Protein AF-A0A2M9P2W0-F1 (afdb_monomer_lite)

Sequence (102 aa):
SDERILGAAGRLAKAKLVTPVLIGDIELISDKARELKIALDAVEIYDPKNYIMMDEMVEAFVKVRAGKATVEQAREMLMDENYFGTMLVHMKLAHGMVSGAA

pLDDT: mean 94.81, std 5.56, range [51.25, 98.25]

Foldseek 3Di:
DDPVVLQVQLVCQVVVVDAAEAEADPVVSVVVCVVVVRDCVRHHYYYLVPHPCLQVLLVVVCVVCVNVADSVRSSVQCNDRVSVQVSCCVVVVDVDDDDDDD

Structure (mmCIF, N/CA/C/O backbone):
data_AF-A0A2M9P2W0-F1
#
_entry.id   AF-A0A2M9P2W0-F1
#
loop_
_atom_site.group_PDB
_atom_site.id
_atom_site.type_symbol
_atom_site.label_atom_id
_atom_site.label_alt_id
_atom_site.label_comp_id
_atom_site.label_asym_id
_atom_site.label_entity_id
_atom_site.label_seq_id
_atom_site.pdbx_PDB_ins_code
_atom_site.Cartn_x
_atom_site.Cartn_y
_atom_site.Cartn_z
_atom_site.occupancy
_atom_site.B_iso_or_equiv
_atom_site.auth_seq_id
_atom_site.auth_comp_id
_atom_site.auth_asym_id
_atom_site.auth_atom_id
_atom_site.pdbx_PDB_model_num
ATOM 1 N N . SER A 1 1 ? 9.586 0.490 -0.386 1.00 73.81 1 SER A N 1
ATOM 2 C CA . SER A 1 1 ? 10.687 0.932 -1.281 1.00 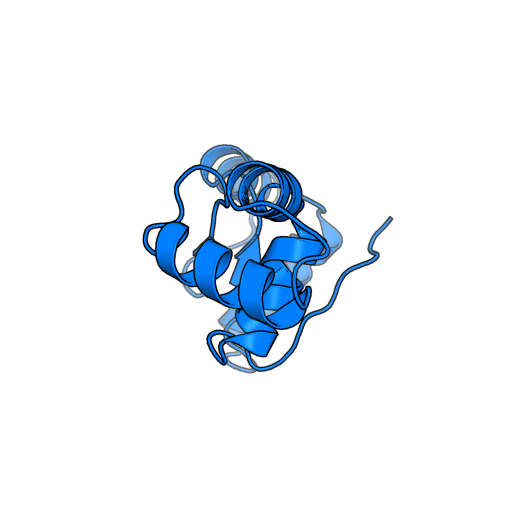73.81 1 SER A CA 1
ATOM 3 C C . SER A 1 1 ? 11.816 -0.097 -1.441 1.00 73.81 1 SER A C 1
ATOM 5 O O . SER A 1 1 ? 12.871 0.239 -1.971 1.00 73.81 1 SER A O 1
ATOM 7 N N . ASP A 1 2 ? 11.613 -1.357 -1.042 1.00 91.50 2 ASP A N 1
ATOM 8 C CA . ASP A 1 2 ? 12.630 -2.406 -1.159 1.00 91.50 2 ASP A CA 1
ATOM 9 C C . ASP A 1 2 ? 12.985 -2.732 -2.622 1.00 91.50 2 ASP A C 1
ATOM 11 O O . ASP A 1 2 ? 12.104 -2.981 -3.447 1.00 91.50 2 ASP A O 1
ATOM 15 N N . GLU A 1 3 ? 14.278 -2.772 -2.943 1.00 93.25 3 GLU A N 1
ATOM 16 C CA . GLU A 1 3 ? 14.767 -2.939 -4.319 1.00 93.25 3 GLU A CA 1
ATOM 17 C C . GLU A 1 3 ? 14.389 -4.298 -4.926 1.00 93.25 3 GLU A C 1
ATOM 19 O O . GLU A 1 3 ? 14.101 -4.398 -6.124 1.00 93.25 3 GLU A O 1
ATOM 24 N N . ARG A 1 4 ? 14.340 -5.355 -4.103 1.00 94.56 4 ARG A N 1
ATOM 25 C CA . ARG A 1 4 ? 13.969 -6.707 -4.548 1.00 94.56 4 ARG A CA 1
ATOM 26 C C . ARG A 1 4 ? 12.492 -6.741 -4.914 1.00 94.56 4 ARG A C 1
ATOM 28 O O . ARG A 1 4 ? 12.141 -7.324 -5.942 1.00 94.56 4 ARG A O 1
ATOM 35 N N . ILE A 1 5 ? 11.651 -6.084 -4.111 1.00 95.69 5 ILE A N 1
ATOM 36 C CA . ILE A 1 5 ? 10.212 -5.955 -4.367 1.00 95.69 5 ILE A CA 1
ATOM 37 C C . ILE A 1 5 ? 9.961 -5.133 -5.630 1.00 95.69 5 ILE A C 1
ATOM 39 O O . ILE A 1 5 ? 9.243 -5.603 -6.512 1.00 95.69 5 ILE A O 1
ATOM 43 N N . LEU A 1 6 ? 10.600 -3.968 -5.774 1.00 95.81 6 LEU A N 1
ATOM 44 C CA . LEU A 1 6 ? 10.469 -3.135 -6.975 1.00 95.81 6 LEU A CA 1
ATOM 45 C C . LEU A 1 6 ? 10.879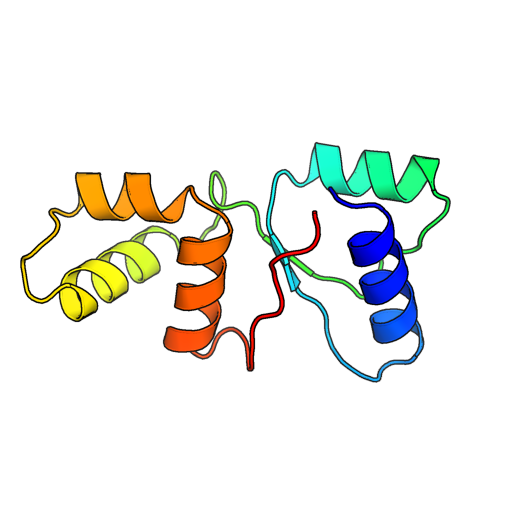 -3.905 -8.235 1.00 95.81 6 LEU A C 1
ATOM 47 O O . LEU A 1 6 ? 10.146 -3.929 -9.226 1.00 95.81 6 LEU A O 1
ATOM 51 N N . GLY A 1 7 ? 12.020 -4.599 -8.187 1.00 95.31 7 GLY A N 1
ATOM 52 C CA . GLY A 1 7 ? 12.509 -5.378 -9.320 1.00 95.31 7 GLY A CA 1
ATOM 53 C C . GLY A 1 7 ? 11.583 -6.540 -9.676 1.00 95.31 7 GLY A C 1
ATOM 54 O O . GLY A 1 7 ? 11.362 -6.814 -10.857 1.00 95.31 7 GLY A O 1
ATOM 55 N N . ALA A 1 8 ? 11.029 -7.228 -8.675 1.00 95.75 8 ALA A N 1
ATOM 56 C CA . ALA A 1 8 ? 10.066 -8.302 -8.893 1.00 95.75 8 ALA A CA 1
ATOM 57 C C . ALA A 1 8 ? 8.756 -7.775 -9.494 1.00 95.75 8 ALA A C 1
ATOM 59 O O . ALA A 1 8 ? 8.318 -8.305 -10.515 1.00 95.75 8 ALA A O 1
ATOM 60 N N . ALA A 1 9 ? 8.180 -6.714 -8.922 1.00 96.44 9 ALA A N 1
ATOM 61 C CA . ALA A 1 9 ? 6.947 -6.099 -9.401 1.00 96.44 9 ALA A CA 1
ATOM 62 C C . ALA A 1 9 ? 7.074 -5.659 -10.866 1.00 96.44 9 ALA A C 1
ATOM 64 O O . ALA A 1 9 ? 6.288 -6.096 -11.706 1.00 96.44 9 ALA A O 1
ATOM 65 N N . GLY A 1 10 ? 8.124 -4.905 -11.210 1.00 95.44 10 GLY A N 1
ATOM 66 C CA . GLY A 1 10 ? 8.348 -4.459 -12.588 1.00 95.44 10 GLY A CA 1
ATOM 67 C C . GLY A 1 10 ? 8.487 -5.619 -13.584 1.00 95.44 10 GLY A C 1
ATOM 68 O O . GLY A 1 10 ? 7.890 -5.595 -14.663 1.00 95.44 10 GLY A O 1
ATOM 69 N N . ARG A 1 11 ? 9.219 -6.688 -13.228 1.00 95.44 11 ARG A N 1
ATOM 70 C CA . ARG A 1 11 ? 9.352 -7.880 -14.091 1.00 95.44 11 ARG A CA 1
ATOM 71 C C . ARG A 1 11 ? 8.027 -8.614 -14.280 1.00 95.44 11 ARG A C 1
ATOM 73 O O . ARG A 1 11 ? 7.706 -8.989 -15.406 1.00 95.44 11 ARG A O 1
ATOM 80 N N . LEU A 1 12 ? 7.280 -8.825 -13.198 1.00 96.19 12 LEU A N 1
ATOM 81 C CA . LEU A 1 12 ? 5.999 -9.531 -13.220 1.00 96.19 12 LEU A CA 1
ATOM 82 C C . LEU A 1 12 ? 4.947 -8.777 -14.042 1.00 96.19 12 LEU A C 1
ATOM 84 O O . LEU A 1 12 ? 4.274 -9.391 -14.872 1.00 96.19 12 LEU A O 1
ATOM 88 N N . ALA A 1 13 ? 4.878 -7.455 -13.868 1.00 96.00 13 ALA A N 1
ATOM 89 C CA . ALA A 1 13 ? 4.005 -6.577 -14.637 1.00 96.00 13 ALA A CA 1
ATOM 90 C C . ALA A 1 13 ? 4.367 -6.586 -16.129 1.00 96.00 13 ALA A C 1
ATOM 92 O O . ALA A 1 13 ? 3.511 -6.811 -16.985 1.00 96.00 13 ALA A O 1
ATOM 93 N N . LYS A 1 14 ? 5.658 -6.434 -16.459 1.00 94.69 14 LYS A N 1
ATOM 94 C CA . LYS A 1 14 ? 6.146 -6.465 -17.848 1.00 94.69 14 LYS A CA 1
ATOM 95 C C . LYS A 1 14 ? 5.854 -7.797 -18.542 1.00 94.69 14 LYS A C 1
ATOM 97 O O . LYS A 1 14 ? 5.521 -7.814 -19.725 1.00 94.69 14 LYS A O 1
ATOM 102 N N . ALA A 1 15 ? 5.972 -8.905 -17.813 1.00 95.38 15 ALA A N 1
ATOM 103 C CA . ALA A 1 15 ? 5.650 -10.239 -18.310 1.00 95.38 15 ALA A CA 1
ATOM 104 C C . ALA A 1 15 ? 4.136 -10.522 -18.366 1.00 95.38 15 ALA A C 1
ATOM 106 O O . ALA A 1 15 ? 3.747 -11.585 -18.845 1.00 95.38 15 ALA A O 1
ATOM 107 N N . LYS A 1 16 ? 3.287 -9.592 -17.897 1.00 95.06 16 LYS A N 1
ATOM 108 C CA . LYS A 1 16 ? 1.823 -9.731 -17.808 1.00 95.06 16 LYS A CA 1
ATOM 109 C C . LYS A 1 16 ? 1.382 -10.983 -17.042 1.00 95.06 16 LYS A C 1
ATOM 111 O O . LYS A 1 16 ? 0.364 -11.586 -17.367 1.00 95.06 16 LYS A O 1
ATOM 116 N N . LEU A 1 17 ? 2.169 -11.390 -16.044 1.00 96.12 17 LEU A N 1
ATOM 117 C CA . LEU A 1 17 ? 1.872 -12.571 -15.226 1.00 96.12 17 LEU A CA 1
ATOM 118 C C . LEU A 1 17 ? 0.895 -12.240 -14.099 1.00 96.12 17 LEU A C 1
ATOM 120 O O . LEU A 1 17 ? 0.027 -13.044 -13.775 1.00 96.12 17 LEU A O 1
ATOM 124 N N . VAL A 1 18 ? 1.042 -11.052 -13.516 1.00 95.69 18 VAL A N 1
ATOM 125 C CA . VAL A 1 18 ? 0.146 -10.474 -12.511 1.00 95.69 18 VAL A CA 1
ATOM 126 C C . VAL A 1 18 ? 0.129 -8.956 -12.684 1.00 95.69 18 VAL A C 1
ATOM 128 O O . VAL A 1 18 ? 1.055 -8.403 -13.278 1.00 95.69 18 VAL A O 1
ATOM 131 N N . THR A 1 19 ? -0.887 -8.296 -12.128 1.00 96.38 19 THR A N 1
ATOM 132 C CA . THR A 1 19 ? -0.915 -6.840 -11.930 1.00 96.38 19 THR A CA 1
ATOM 133 C C . THR A 1 19 ? -0.456 -6.549 -10.501 1.00 96.38 19 THR A C 1
ATOM 135 O O . THR A 1 19 ? -1.220 -6.805 -9.568 1.00 96.38 19 THR A O 1
ATOM 138 N N . PRO A 1 20 ? 0.793 -6.104 -10.277 1.00 97.31 20 PRO A N 1
ATOM 139 C CA . PRO A 1 20 ? 1.267 -5.798 -8.937 1.00 97.31 20 PRO A CA 1
ATOM 140 C C . PRO A 1 20 ? 0.664 -4.483 -8.447 1.00 97.31 20 PRO A C 1
ATOM 142 O O . PRO A 1 20 ? 0.582 -3.516 -9.203 1.00 97.31 20 PRO A O 1
ATOM 145 N N . VAL A 1 21 ? 0.328 -4.451 -7.160 1.00 97.81 21 VAL A N 1
ATOM 146 C CA . VAL A 1 21 ? -0.009 -3.232 -6.424 1.00 97.81 21 VAL A CA 1
ATOM 147 C C . VAL A 1 21 ? 1.094 -3.015 -5.394 1.00 97.81 21 VAL A C 1
ATOM 149 O O . VAL A 1 21 ? 1.295 -3.853 -4.514 1.00 97.81 21 VAL A O 1
ATOM 152 N N . LEU A 1 22 ? 1.846 -1.927 -5.530 1.00 97.31 22 LEU A N 1
ATOM 153 C CA . LEU A 1 22 ? 2.810 -1.480 -4.530 1.00 97.31 22 LEU A CA 1
ATOM 154 C C . LEU A 1 22 ? 2.112 -0.560 -3.530 1.00 97.31 22 LEU A C 1
ATOM 156 O O . LEU A 1 22 ? 1.244 0.224 -3.905 1.00 97.31 22 LEU A O 1
ATOM 160 N N . ILE A 1 23 ? 2.509 -0.649 -2.264 1.00 97.56 23 ILE A N 1
ATOM 161 C CA . ILE A 1 23 ? 1.961 0.177 -1.187 1.00 97.56 23 ILE A CA 1
ATOM 162 C C . ILE A 1 23 ? 3.077 1.078 -0.664 1.00 97.56 23 ILE A C 1
ATOM 164 O O . ILE A 1 23 ? 4.191 0.604 -0.437 1.00 97.56 23 ILE A O 1
ATOM 168 N N . GLY A 1 24 ? 2.783 2.367 -0.510 1.00 96.06 24 GLY A N 1
ATOM 169 C CA . GLY A 1 24 ? 3.693 3.353 0.066 1.00 96.06 24 GLY A CA 1
ATOM 170 C C . GLY A 1 24 ? 3.648 4.698 -0.653 1.00 96.06 24 GLY A C 1
ATOM 171 O O . GLY A 1 24 ? 2.832 4.924 -1.543 1.00 96.06 24 GLY A O 1
ATOM 172 N N . ASP A 1 25 ? 4.552 5.589 -0.256 1.00 95.56 25 ASP A N 1
ATOM 173 C CA . ASP A 1 25 ? 4.668 6.932 -0.823 1.00 95.56 25 ASP A CA 1
ATOM 174 C C . ASP A 1 25 ? 4.990 6.883 -2.330 1.00 95.56 25 ASP A C 1
ATOM 176 O O . ASP A 1 25 ? 5.970 6.257 -2.757 1.00 95.56 25 ASP A O 1
ATOM 180 N N . ILE A 1 26 ? 4.140 7.530 -3.133 1.00 95.06 26 ILE A N 1
ATOM 181 C CA . ILE A 1 26 ? 4.199 7.470 -4.601 1.00 95.06 26 ILE A CA 1
ATOM 182 C C . ILE A 1 26 ? 5.501 8.077 -5.123 1.00 95.06 26 ILE A C 1
ATOM 184 O O . ILE A 1 26 ? 6.112 7.507 -6.033 1.00 95.06 26 ILE A O 1
ATOM 188 N N . GLU A 1 27 ? 5.937 9.206 -4.563 1.00 95.06 27 GLU A N 1
ATOM 189 C CA . GLU A 1 27 ? 7.151 9.897 -5.001 1.00 95.06 27 GLU A CA 1
ATOM 190 C C . GLU A 1 27 ? 8.382 9.057 -4.655 1.00 95.06 27 GLU A C 1
ATOM 192 O O . GLU A 1 27 ? 9.185 8.749 -5.537 1.00 95.06 27 GLU A O 1
ATOM 197 N N . LEU A 1 28 ? 8.466 8.561 -3.415 1.00 95.69 28 LEU A N 1
ATOM 198 C CA . LEU A 1 28 ? 9.574 7.720 -2.952 1.00 95.69 28 LEU A CA 1
ATOM 199 C C . LEU A 1 28 ? 9.726 6.441 -3.793 1.00 95.69 28 LEU A C 1
ATOM 201 O O . LEU A 1 28 ? 10.838 6.059 -4.168 1.00 95.69 28 LEU A O 1
ATOM 205 N N . ILE A 1 29 ? 8.618 5.750 -4.076 1.00 96.31 29 ILE A N 1
ATOM 206 C CA . ILE A 1 29 ? 8.620 4.527 -4.889 1.00 96.31 29 ILE A CA 1
ATOM 207 C C . ILE A 1 29 ? 9.053 4.841 -6.324 1.00 96.31 29 ILE A C 1
ATOM 209 O O . ILE A 1 29 ? 9.887 4.121 -6.882 1.00 96.31 29 ILE A O 1
ATOM 213 N N . SER A 1 30 ? 8.515 5.914 -6.906 1.00 94.88 30 SER A N 1
ATOM 214 C CA . SER A 1 30 ? 8.805 6.317 -8.286 1.00 94.88 30 SER A CA 1
ATOM 215 C C . SER A 1 30 ? 10.265 6.730 -8.466 1.00 94.88 30 SER A C 1
ATOM 217 O O . SER A 1 30 ? 10.913 6.327 -9.436 1.00 94.88 30 SER A O 1
ATOM 219 N N . ASP A 1 31 ? 10.812 7.485 -7.518 1.00 96.12 31 ASP A N 1
ATOM 220 C 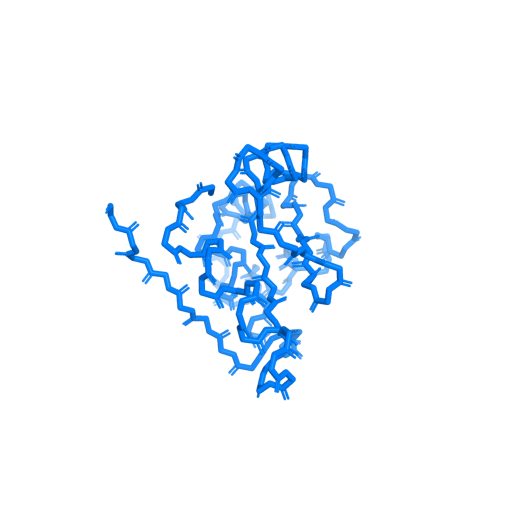CA . ASP A 1 31 ? 12.207 7.916 -7.541 1.00 96.12 31 ASP A CA 1
ATOM 221 C C . ASP A 1 31 ? 13.158 6.739 -7.353 1.00 96.12 31 ASP A C 1
ATOM 223 O O . ASP A 1 31 ? 14.114 6.590 -8.122 1.00 96.12 31 ASP A O 1
ATOM 227 N N . LYS A 1 32 ? 12.852 5.831 -6.418 1.00 96.62 32 LYS A N 1
ATOM 228 C CA . LYS A 1 32 ? 13.664 4.627 -6.219 1.00 96.62 32 LYS A CA 1
ATOM 229 C C . LYS A 1 32 ? 13.639 3.712 -7.443 1.00 96.62 32 LYS A C 1
ATOM 231 O O . LYS A 1 32 ? 14.674 3.183 -7.845 1.00 96.62 32 LYS A O 1
ATOM 236 N N . ALA A 1 33 ? 12.487 3.547 -8.089 1.00 95.88 33 ALA A N 1
ATOM 237 C CA . ALA A 1 33 ? 12.392 2.775 -9.326 1.00 95.88 33 ALA A CA 1
ATOM 238 C C . ALA A 1 33 ? 13.209 3.403 -10.466 1.00 95.88 33 ALA A C 1
ATOM 240 O O . ALA A 1 33 ? 13.881 2.683 -11.211 1.00 95.88 33 ALA A O 1
ATOM 241 N N . ARG A 1 34 ? 13.214 4.739 -10.567 1.00 95.94 34 ARG A N 1
ATOM 242 C CA . ARG A 1 34 ? 14.018 5.487 -11.544 1.00 95.94 34 ARG A CA 1
ATOM 243 C C . ARG A 1 34 ? 15.516 5.300 -11.317 1.00 95.94 34 ARG A C 1
ATOM 245 O O . ARG A 1 34 ? 16.233 5.026 -12.279 1.00 95.94 34 ARG A O 1
ATOM 252 N N . GLU A 1 35 ? 15.974 5.395 -10.068 1.00 96.69 35 GLU A N 1
ATOM 253 C CA . GLU A 1 35 ? 17.365 5.126 -9.668 1.00 96.69 35 GLU A CA 1
ATOM 254 C C . GLU A 1 35 ? 17.809 3.724 -10.120 1.00 96.69 35 GLU A C 1
ATOM 256 O O . GLU A 1 35 ? 18.863 3.556 -10.737 1.00 96.69 35 GLU A O 1
ATOM 261 N N . LEU A 1 36 ? 16.950 2.727 -9.897 1.00 95.38 36 LEU A N 1
ATOM 262 C CA . LEU A 1 36 ? 17.195 1.323 -10.229 1.00 95.38 36 LEU A CA 1
ATOM 263 C C . LEU A 1 36 ? 16.930 0.968 -11.702 1.00 95.38 36 LEU A C 1
ATOM 265 O O . LEU A 1 36 ? 17.139 -0.180 -12.101 1.00 95.38 36 LEU A O 1
ATOM 269 N N . LYS A 1 37 ? 16.471 1.925 -12.522 1.00 95.94 37 LYS A N 1
ATOM 270 C CA . LYS A 1 37 ? 16.070 1.726 -13.929 1.00 95.94 37 LYS A CA 1
ATOM 271 C C . LYS A 1 37 ? 15.000 0.636 -14.101 1.00 95.94 37 LYS A C 1
ATOM 273 O O . LYS A 1 37 ? 15.025 -0.135 -15.064 1.00 95.94 37 LYS A O 1
ATOM 278 N N . ILE A 1 38 ? 14.059 0.572 -13.163 1.00 94.75 38 ILE A N 1
ATOM 279 C CA . ILE A 1 38 ? 12.921 -0.348 -13.182 1.00 94.75 38 ILE A CA 1
ATOM 280 C C . ILE A 1 38 ? 11.709 0.382 -13.766 1.00 94.75 38 ILE A C 1
ATOM 282 O O . ILE A 1 38 ? 11.318 1.441 -13.287 1.00 94.75 38 ILE A O 1
ATOM 286 N N . ALA A 1 39 ? 11.099 -0.211 -14.790 1.00 91.94 39 ALA A N 1
ATOM 287 C CA . ALA A 1 39 ? 9.846 0.270 -15.360 1.00 91.94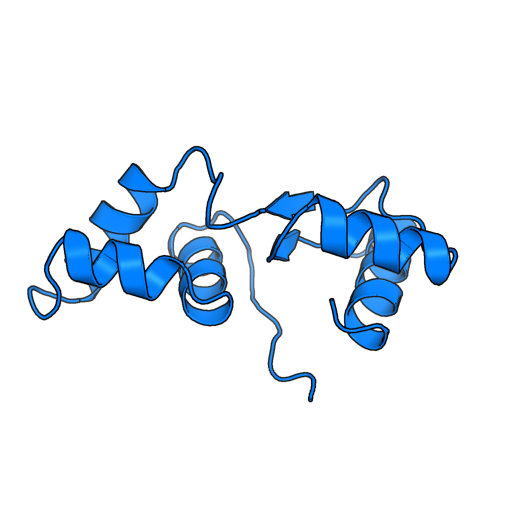 39 ALA A CA 1
ATOM 288 C C . ALA A 1 39 ? 8.658 -0.153 -14.479 1.00 91.94 39 ALA A C 1
ATOM 290 O O . ALA A 1 39 ? 8.508 -1.343 -14.182 1.00 91.94 39 ALA A O 1
ATOM 291 N N . LEU A 1 40 ? 7.821 0.812 -14.090 1.00 93.50 40 LEU A N 1
ATOM 292 C CA . LEU A 1 40 ? 6.601 0.604 -13.300 1.00 93.50 40 LEU A CA 1
ATOM 293 C C . LEU A 1 40 ? 5.320 0.953 -14.080 1.00 93.50 40 LEU A C 1
ATOM 295 O O . LEU A 1 40 ? 4.255 1.028 -13.486 1.00 93.50 40 LEU A O 1
ATOM 299 N N . ASP A 1 41 ? 5.386 1.118 -15.406 1.00 89.12 41 ASP A N 1
ATOM 300 C CA . ASP A 1 41 ? 4.254 1.578 -16.236 1.00 89.12 41 ASP A CA 1
ATOM 301 C C . ASP A 1 41 ? 3.003 0.680 -16.155 1.00 89.12 41 ASP A C 1
ATOM 303 O O . ASP A 1 41 ? 1.895 1.119 -16.446 1.00 89.12 41 ASP A O 1
ATOM 307 N N . ALA A 1 42 ? 3.184 -0.591 -15.786 1.00 91.75 42 ALA A N 1
ATOM 308 C CA . ALA A 1 42 ? 2.120 -1.584 -15.626 1.00 91.75 42 ALA A CA 1
ATOM 309 C C . ALA A 1 42 ? 1.927 -2.023 -14.158 1.00 91.75 42 ALA A C 1
ATOM 311 O O . ALA A 1 42 ? 1.398 -3.104 -13.898 1.00 91.75 42 ALA A O 1
ATOM 312 N N . VAL A 1 43 ? 2.407 -1.218 -13.207 1.00 96.44 43 VAL A N 1
ATOM 313 C CA . VAL A 1 43 ? 2.285 -1.438 -11.763 1.00 96.44 43 VAL A CA 1
ATOM 314 C C . VAL A 1 43 ? 1.394 -0.352 -11.173 1.00 96.44 43 VAL A C 1
ATOM 316 O O . VAL A 1 43 ? 1.560 0.826 -11.476 1.00 96.44 43 VAL A O 1
ATOM 319 N N . GLU A 1 44 ? 0.463 -0.741 -10.309 1.00 96.19 44 GLU A N 1
ATOM 320 C CA . GLU A 1 44 ? -0.331 0.211 -9.533 1.00 96.19 44 GLU A CA 1
ATOM 321 C C . GLU A 1 44 ? 0.410 0.581 -8.245 1.00 96.19 44 GLU A C 1
ATOM 323 O O . GLU A 1 44 ? 1.102 -0.253 -7.657 1.00 96.19 44 GLU A O 1
ATOM 328 N N . ILE A 1 45 ? 0.273 1.827 -7.793 1.00 96.56 45 ILE A N 1
ATOM 329 C CA . ILE A 1 45 ? 0.875 2.304 -6.543 1.00 96.56 45 ILE A CA 1
ATOM 330 C C . ILE A 1 45 ? -0.217 2.963 -5.711 1.00 96.56 45 ILE A C 1
ATOM 332 O O . ILE A 1 45 ? -0.831 3.932 -6.159 1.00 96.56 45 ILE A O 1
ATOM 336 N N . TYR A 1 46 ? -0.449 2.448 -4.506 1.00 97.75 46 TYR A N 1
ATOM 337 C CA . TYR A 1 46 ? -1.384 3.020 -3.543 1.00 97.75 46 TYR A CA 1
ATOM 338 C C . TYR A 1 46 ? -0.631 3.576 -2.339 1.00 97.75 46 TYR A C 1
ATOM 340 O O . TYR A 1 46 ? 0.097 2.860 -1.655 1.00 97.75 46 TYR A O 1
ATOM 348 N N . ASP A 1 47 ? -0.857 4.853 -2.052 1.00 97.31 47 ASP A N 1
ATOM 349 C CA . ASP A 1 47 ? -0.365 5.503 -0.843 1.00 97.31 47 ASP A CA 1
ATOM 350 C C . ASP A 1 47 ? -1.482 5.542 0.204 1.00 97.31 47 ASP A C 1
ATOM 352 O O . ASP A 1 47 ? -2.486 6.221 -0.032 1.00 97.31 47 ASP A O 1
ATOM 356 N N . PRO A 1 48 ? -1.326 4.876 1.364 1.00 97.00 48 PRO A N 1
ATOM 357 C CA . PRO A 1 48 ? -2.309 4.932 2.440 1.00 97.00 48 PRO A CA 1
ATOM 358 C C . PRO A 1 48 ? -2.691 6.362 2.846 1.00 97.00 48 PRO A C 1
ATOM 360 O O . PRO A 1 48 ? -3.849 6.618 3.165 1.00 97.00 48 PRO A O 1
ATOM 363 N N . LYS A 1 49 ? -1.767 7.328 2.785 1.00 96.00 49 LYS A N 1
ATOM 364 C CA . LYS A 1 49 ? -2.049 8.720 3.176 1.00 96.00 49 LYS A CA 1
ATOM 365 C C . LYS A 1 49 ? -2.999 9.431 2.216 1.00 96.00 49 LYS A C 1
ATOM 367 O O . LYS A 1 49 ? -3.730 10.322 2.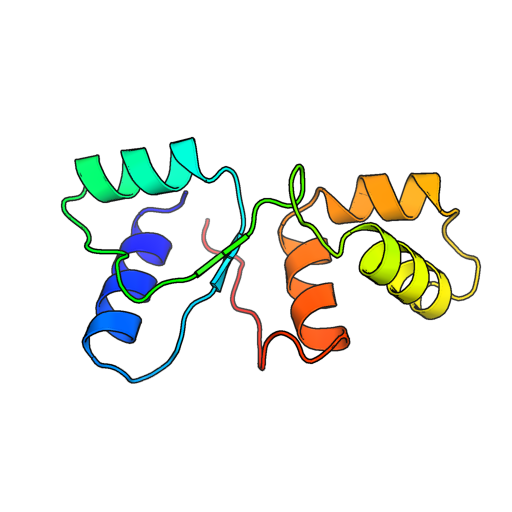637 1.00 96.00 49 LYS A O 1
ATOM 372 N N . ASN A 1 50 ? -2.980 9.040 0.944 1.00 96.06 50 ASN A N 1
ATOM 373 C CA . ASN A 1 50 ? -3.703 9.696 -0.146 1.00 96.06 50 ASN A CA 1
ATOM 374 C C . ASN A 1 50 ? -4.722 8.762 -0.821 1.00 96.06 50 ASN A C 1
ATOM 376 O O . ASN A 1 50 ? -5.214 9.051 -1.913 1.00 96.06 50 ASN A O 1
ATOM 380 N N . TYR A 1 51 ? -5.036 7.624 -0.196 1.00 97.38 51 TYR A N 1
ATOM 381 C CA . TYR A 1 51 ? -5.909 6.626 -0.793 1.00 97.38 51 TYR A CA 1
ATOM 382 C C . TYR A 1 51 ? -7.365 7.092 -0.811 1.00 97.38 51 TYR A C 1
ATOM 384 O O . TYR A 1 51 ? -7.958 7.376 0.230 1.00 97.38 51 TYR A O 1
ATOM 392 N N . ILE A 1 52 ? -7.959 7.125 -2.005 1.00 96.44 52 ILE A N 1
ATOM 393 C CA . ILE A 1 52 ? -9.293 7.698 -2.218 1.00 96.44 52 ILE A CA 1
ATOM 394 C C . ILE A 1 52 ? -10.408 6.938 -1.492 1.00 96.44 52 ILE A C 1
ATOM 396 O O . ILE A 1 52 ? -11.378 7.560 -1.081 1.00 96.44 52 ILE A O 1
ATOM 400 N N . MET A 1 53 ? -10.253 5.624 -1.293 1.00 96.56 53 MET A N 1
ATOM 401 C CA . MET A 1 53 ? -11.244 4.782 -0.605 1.00 96.56 53 MET A CA 1
ATOM 402 C C . MET A 1 53 ? -10.874 4.508 0.862 1.00 96.56 53 MET A C 1
ATOM 404 O O . MET A 1 53 ? -11.182 3.445 1.410 1.00 96.56 53 MET A O 1
ATOM 408 N N . MET A 1 54 ? -10.116 5.412 1.495 1.00 97.88 54 MET A N 1
ATOM 409 C CA . MET A 1 54 ? -9.669 5.208 2.875 1.00 97.88 54 MET A CA 1
ATOM 410 C C . MET A 1 54 ? -10.845 5.173 3.855 1.00 97.88 54 MET A C 1
ATOM 412 O O . MET A 1 54 ? -10.830 4.366 4.780 1.00 97.88 54 MET A O 1
ATOM 416 N N . ASP A 1 55 ? -11.875 5.996 3.659 1.00 97.44 55 ASP A N 1
ATOM 417 C CA . ASP A 1 55 ? -13.039 6.012 4.551 1.00 97.44 55 ASP A CA 1
ATOM 418 C C . ASP A 1 55 ? -13.799 4.679 4.513 1.00 97.44 55 ASP A C 1
ATOM 420 O O . ASP A 1 55 ? -14.054 4.077 5.559 1.00 97.44 55 ASP A O 1
ATOM 424 N N . GLU A 1 56 ? -14.057 4.137 3.321 1.00 97.75 56 GLU A N 1
ATOM 425 C CA . GLU A 1 56 ? -14.689 2.827 3.156 1.00 97.75 56 GLU A CA 1
ATOM 426 C C . GLU A 1 56 ? -13.829 1.702 3.748 1.00 97.75 56 GLU A C 1
ATOM 428 O O . GLU A 1 56 ? -14.352 0.752 4.343 1.00 97.75 56 GLU A O 1
ATOM 433 N N . MET A 1 57 ? -12.502 1.807 3.614 1.00 98.00 57 MET A N 1
ATOM 434 C CA . MET A 1 57 ? -11.568 0.848 4.198 1.00 98.00 57 MET A CA 1
ATOM 435 C C . MET A 1 57 ? -11.582 0.894 5.729 1.00 98.00 57 MET A C 1
ATOM 437 O O . MET A 1 57 ? -11.596 -0.161 6.368 1.00 98.00 57 MET A O 1
ATOM 441 N N . VAL A 1 58 ? -11.630 2.087 6.327 1.00 97.81 58 VAL A N 1
ATOM 442 C CA . VAL A 1 58 ? -11.733 2.276 7.781 1.00 97.81 58 VAL A CA 1
ATOM 443 C C . VAL A 1 58 ? -13.029 1.669 8.309 1.00 97.81 58 VAL A C 1
ATOM 445 O O . VAL A 1 58 ? -12.999 0.888 9.264 1.00 97.81 58 VAL A O 1
ATOM 448 N N . GLU A 1 59 ? -14.164 1.949 7.668 1.00 96.25 59 GLU A N 1
ATOM 449 C CA . GLU A 1 59 ? -15.450 1.365 8.058 1.00 96.25 59 GLU A CA 1
ATOM 450 C C . GLU A 1 59 ? -15.442 -0.166 7.982 1.00 96.25 59 GLU A C 1
ATOM 452 O O . GLU A 1 59 ? -15.948 -0.848 8.882 1.00 96.25 59 GLU A O 1
ATOM 457 N N . ALA A 1 60 ? -14.863 -0.725 6.916 1.00 96.56 60 ALA A N 1
ATOM 458 C CA . ALA A 1 60 ? -14.712 -2.167 6.766 1.00 96.56 60 ALA A CA 1
ATOM 459 C C . ALA A 1 60 ? -13.807 -2.750 7.865 1.00 96.56 60 ALA A C 1
ATOM 461 O O . ALA A 1 60 ? -14.151 -3.767 8.472 1.00 96.56 60 ALA A O 1
ATOM 462 N N . PHE A 1 61 ? -12.694 -2.086 8.185 1.00 96.88 61 PHE A N 1
ATOM 463 C CA . PHE A 1 61 ? -11.762 -2.537 9.216 1.00 96.88 61 PHE A CA 1
ATOM 464 C C . PHE A 1 61 ? -12.398 -2.535 10.610 1.00 96.88 61 PHE A C 1
ATOM 466 O O . PHE A 1 61 ? -12.284 -3.521 11.338 1.00 96.88 61 PHE A O 1
ATOM 473 N N . VAL A 1 62 ? -13.139 -1.485 10.978 1.00 96.31 62 VAL A N 1
ATOM 474 C CA . VAL A 1 62 ? -13.853 -1.418 12.268 1.00 96.31 62 VAL A CA 1
ATOM 475 C C . VAL A 1 62 ? -14.841 -2.581 12.416 1.00 96.31 62 VAL A C 1
ATOM 477 O O . VAL A 1 62 ? -14.898 -3.210 13.479 1.00 96.31 62 VAL A O 1
ATOM 480 N N . LYS A 1 63 ? -15.566 -2.934 11.342 1.00 94.00 63 LYS A N 1
ATOM 481 C CA . LYS A 1 63 ? -16.473 -4.098 11.321 1.00 94.00 63 LYS A CA 1
ATOM 482 C C . LYS A 1 63 ? -15.710 -5.405 11.559 1.00 94.00 63 LYS A C 1
ATOM 484 O O . LYS A 1 63 ? -16.134 -6.205 12.392 1.00 94.00 63 LYS A O 1
ATOM 489 N N . VAL A 1 64 ? -14.557 -5.594 10.910 1.00 91.62 64 VAL A N 1
ATOM 490 C CA . VAL A 1 64 ? -13.685 -6.770 11.114 1.00 91.62 64 VAL A CA 1
ATOM 491 C C . VAL A 1 64 ? -13.156 -6.846 12.547 1.00 91.62 64 VAL A C 1
ATOM 493 O O . VAL A 1 64 ? -13.048 -7.930 13.121 1.00 91.62 64 VAL A O 1
ATOM 496 N N . ARG A 1 65 ? -12.849 -5.701 13.165 1.00 90.81 65 ARG A N 1
ATOM 497 C CA . ARG A 1 65 ? -12.349 -5.638 14.545 1.00 90.81 65 ARG A CA 1
ATOM 498 C C . ARG A 1 65 ? -13.437 -5.866 15.596 1.00 90.81 65 ARG A C 1
ATOM 500 O O . ARG A 1 65 ? -13.090 -5.957 16.772 1.00 90.81 65 ARG A O 1
ATOM 507 N N . ALA A 1 66 ? -14.710 -5.997 15.209 1.00 90.12 66 ALA A N 1
ATOM 508 C CA . ALA A 1 66 ? -15.836 -6.297 16.100 1.00 90.12 66 ALA A CA 1
ATOM 509 C C . ALA A 1 66 ? -15.875 -5.391 17.351 1.00 90.12 66 ALA A C 1
ATOM 511 O O . ALA A 1 66 ? -16.029 -5.864 18.476 1.00 90.12 66 ALA A O 1
ATOM 512 N N . GLY A 1 67 ? -15.659 -4.085 17.156 1.00 84.19 67 GLY A N 1
ATOM 513 C CA . GLY A 1 67 ? -15.656 -3.084 18.232 1.00 84.19 67 GLY A CA 1
ATOM 514 C C . GLY A 1 67 ? -14.351 -2.973 19.031 1.00 84.19 67 GLY A C 1
ATOM 515 O O . GLY A 1 67 ? -14.282 -2.186 19.967 1.00 84.19 67 GLY A O 1
ATOM 516 N N . LYS A 1 68 ? -13.295 -3.716 18.670 1.00 90.38 68 LYS A N 1
ATOM 517 C CA . LYS A 1 68 ? -11.974 -3.641 19.329 1.00 90.38 68 LYS A CA 1
ATOM 518 C C . LYS A 1 68 ? -11.088 -2.487 18.840 1.00 90.38 68 LYS A C 1
ATOM 520 O O . LYS A 1 68 ? -9.930 -2.416 19.242 1.00 90.38 68 LYS A O 1
ATOM 525 N N . ALA A 1 69 ? -11.585 -1.651 17.934 1.00 92.62 69 ALA A N 1
ATOM 526 C CA . ALA A 1 69 ? -10.907 -0.454 17.450 1.00 92.62 69 ALA A CA 1
ATOM 527 C C . ALA A 1 69 ? -11.948 0.634 17.155 1.00 92.62 69 ALA A C 1
ATOM 529 O O . ALA A 1 69 ? -12.998 0.326 16.583 1.00 92.62 69 ALA A O 1
ATOM 530 N N . THR A 1 70 ? -11.659 1.879 17.537 1.00 95.06 70 THR A N 1
ATOM 531 C CA . THR A 1 70 ? -12.439 3.049 17.097 1.00 95.06 70 THR A CA 1
ATOM 532 C C . THR A 1 70 ? -12.118 3.397 15.640 1.00 95.06 70 THR A C 1
ATOM 534 O O . THR A 1 70 ? -11.181 2.847 15.058 1.00 95.06 70 THR A O 1
ATOM 537 N N . VAL A 1 71 ? -12.883 4.313 15.040 1.00 94.88 71 VAL A N 1
ATOM 538 C CA . VAL A 1 71 ? -12.639 4.806 13.670 1.00 94.88 71 VAL A CA 1
ATOM 539 C C . VAL A 1 71 ? -11.256 5.454 13.563 1.00 94.88 71 VAL A C 1
ATOM 541 O O . VAL A 1 71 ? -10.525 5.209 12.608 1.00 94.88 71 VAL A O 1
ATOM 544 N N . GLU A 1 72 ? -10.862 6.220 14.575 1.00 95.75 72 GLU A N 1
ATOM 545 C CA . GLU A 1 72 ? -9.575 6.913 14.639 1.00 95.75 72 GLU A CA 1
ATOM 546 C C . GLU A 1 72 ? -8.424 5.908 14.752 1.00 95.75 72 GLU A C 1
ATOM 548 O O . GLU A 1 72 ? -7.487 5.955 13.959 1.00 95.75 72 GLU A O 1
ATOM 553 N N . GLN A 1 73 ? -8.541 4.933 15.662 1.00 96.31 73 GLN A N 1
ATOM 554 C CA . GLN A 1 73 ? -7.554 3.858 15.808 1.00 96.31 73 GLN A CA 1
ATOM 555 C C . GLN A 1 73 ? -7.436 3.025 14.530 1.00 96.31 73 GLN A C 1
ATOM 557 O O . GLN A 1 73 ? -6.338 2.666 14.119 1.00 96.31 73 GLN A O 1
ATOM 562 N N . ALA A 1 74 ? -8.562 2.715 13.886 1.00 96.38 74 ALA A N 1
ATOM 563 C CA . ALA A 1 74 ? -8.581 2.002 12.617 1.00 96.38 74 ALA A CA 1
ATOM 564 C C . ALA A 1 74 ? -7.842 2.783 11.526 1.00 96.38 74 ALA A C 1
ATOM 566 O O . ALA A 1 74 ? -7.009 2.211 10.829 1.00 96.38 74 ALA A O 1
ATOM 567 N N . ARG A 1 75 ? -8.097 4.090 11.410 1.00 97.00 75 ARG A N 1
ATOM 568 C CA . ARG A 1 75 ? -7.421 4.958 10.442 1.00 97.00 75 ARG A CA 1
ATOM 569 C C . ARG A 1 75 ? -5.916 5.036 10.694 1.00 97.00 75 ARG A C 1
ATOM 571 O O . ARG A 1 75 ? -5.157 4.948 9.737 1.00 97.00 75 ARG A O 1
ATOM 578 N N . GLU A 1 76 ? -5.481 5.132 11.949 1.00 97.12 76 GLU A N 1
ATOM 579 C CA . GLU A 1 76 ? -4.055 5.081 12.302 1.00 97.12 76 GLU A CA 1
ATOM 580 C C . GLU A 1 76 ? -3.420 3.734 11.936 1.00 97.12 76 GLU A C 1
ATOM 582 O O . GLU A 1 76 ? -2.358 3.698 11.320 1.00 97.12 76 GLU A O 1
ATOM 587 N N . MET A 1 77 ? -4.086 2.621 12.255 1.00 96.62 77 MET A N 1
ATOM 588 C CA . MET A 1 77 ? -3.596 1.280 11.920 1.00 96.62 77 MET A CA 1
ATOM 589 C C . MET A 1 77 ? -3.484 1.064 10.409 1.00 96.62 77 MET A C 1
ATOM 591 O O . MET A 1 77 ? -2.546 0.419 9.959 1.00 96.62 77 MET A O 1
ATOM 595 N N . LEU A 1 78 ? -4.409 1.612 9.618 1.00 97.50 78 LEU A N 1
ATOM 596 C CA . LEU A 1 78 ? -4.398 1.500 8.157 1.00 97.50 78 LEU A CA 1
ATOM 597 C C . LEU A 1 78 ? -3.346 2.383 7.474 1.00 97.50 78 LEU A C 1
ATOM 599 O O . LEU A 1 78 ? -3.192 2.288 6.260 1.00 97.50 78 LEU A O 1
ATOM 603 N N . MET A 1 79 ? -2.601 3.205 8.220 1.00 97.44 79 MET A N 1
ATOM 604 C CA . MET A 1 79 ? -1.385 3.842 7.699 1.00 97.44 79 MET A CA 1
ATOM 605 C C . MET A 1 79 ? -0.215 2.855 7.591 1.00 97.44 79 MET A C 1
ATOM 607 O O . MET A 1 79 ? 0.727 3.114 6.846 1.00 97.44 79 MET A O 1
ATOM 611 N N . ASP A 1 80 ? -0.257 1.736 8.322 1.00 96.38 80 ASP A N 1
ATOM 612 C CA . ASP A 1 80 ? 0.724 0.661 8.185 1.00 96.38 80 ASP A CA 1
ATOM 613 C C . ASP A 1 80 ? 0.470 -0.138 6.899 1.00 96.38 80 ASP A C 1
ATOM 615 O O . ASP A 1 80 ? -0.641 -0.606 6.633 1.00 96.38 80 ASP A O 1
ATOM 619 N N . GLU A 1 81 ? 1.529 -0.327 6.111 1.00 95.38 81 GLU A N 1
ATOM 620 C CA . GLU A 1 81 ? 1.473 -0.964 4.793 1.00 95.38 81 GLU A CA 1
ATOM 621 C C . GLU A 1 81 ? 0.896 -2.388 4.845 1.00 95.38 81 GLU A C 1
ATOM 623 O O . GLU A 1 81 ? 0.175 -2.798 3.932 1.00 95.38 81 GLU A O 1
ATOM 628 N N . ASN A 1 82 ? 1.159 -3.147 5.916 1.00 95.50 82 ASN A N 1
ATOM 629 C CA . ASN A 1 82 ? 0.679 -4.523 6.035 1.00 95.50 82 ASN A CA 1
ATOM 630 C C . ASN A 1 82 ? -0.806 -4.571 6.383 1.00 95.50 82 ASN A C 1
ATOM 632 O O . ASN A 1 82 ? -1.533 -5.406 5.838 1.00 95.50 82 ASN A O 1
ATOM 636 N N . TYR A 1 83 ? -1.276 -3.692 7.269 1.00 96.69 83 TYR A N 1
ATOM 637 C CA . TYR A 1 83 ? -2.707 -3.578 7.559 1.00 96.69 83 TYR A CA 1
ATOM 638 C C . TYR A 1 83 ? -3.478 -3.100 6.332 1.00 96.69 83 TYR A C 1
ATOM 640 O O . TYR A 1 83 ? -4.487 -3.713 5.972 1.00 96.69 83 TYR A O 1
ATOM 648 N N . PHE A 1 84 ? -2.970 -2.070 5.655 1.00 98.19 84 PHE A N 1
ATOM 649 C CA . PHE A 1 84 ? -3.550 -1.556 4.420 1.00 98.19 84 PHE A CA 1
ATOM 650 C C . PHE A 1 84 ? -3.621 -2.642 3.340 1.00 98.19 84 PHE A C 1
ATOM 652 O O . PHE A 1 84 ? -4.692 -2.928 2.804 1.00 98.19 84 PHE A O 1
ATOM 659 N N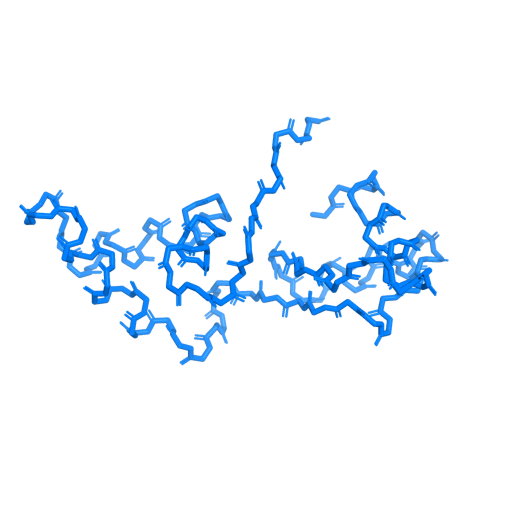 . GLY A 1 85 ? -2.505 -3.330 3.079 1.00 97.69 85 GLY A N 1
ATOM 660 C CA . GLY A 1 85 ? -2.442 -4.414 2.099 1.00 97.69 85 GLY A CA 1
ATOM 661 C C . GLY A 1 85 ? -3.354 -5.590 2.443 1.00 97.69 85 GLY A C 1
ATOM 662 O O . GLY A 1 85 ? -4.033 -6.130 1.569 1.00 97.69 85 GLY A O 1
ATOM 663 N N . THR A 1 86 ? -3.458 -5.941 3.726 1.00 97.19 86 THR A N 1
ATOM 664 C CA . THR A 1 86 ? -4.405 -6.962 4.196 1.00 97.19 86 THR A CA 1
ATOM 665 C C . THR A 1 86 ? -5.845 -6.543 3.912 1.00 97.19 86 THR A C 1
ATOM 667 O O . THR A 1 86 ? -6.654 -7.368 3.481 1.00 97.19 86 THR A O 1
ATOM 670 N N . MET A 1 87 ? -6.173 -5.263 4.104 1.00 97.81 87 MET A N 1
ATOM 671 C CA . MET A 1 87 ? -7.509 -4.750 3.821 1.00 97.81 87 MET A CA 1
ATOM 672 C C . MET A 1 87 ? -7.828 -4.670 2.333 1.00 97.81 87 MET A C 1
ATOM 674 O O . MET A 1 87 ? -8.956 -4.994 1.967 1.00 97.81 87 MET A O 1
ATOM 678 N N . LEU A 1 88 ? -6.861 -4.357 1.466 1.00 98.25 88 LEU A N 1
ATOM 679 C CA . LEU A 1 88 ? -7.056 -4.476 0.016 1.00 98.25 88 LEU A CA 1
ATOM 680 C C . LEU A 1 88 ? -7.491 -5.897 -0.363 1.00 98.25 88 LEU A C 1
ATOM 682 O O . LEU A 1 88 ? -8.436 -6.074 -1.133 1.00 98.25 88 LEU A O 1
ATOM 686 N N . VAL A 1 89 ? -6.853 -6.918 0.219 1.00 97.88 89 VAL A N 1
ATOM 687 C CA . VAL A 1 89 ? -7.232 -8.320 -0.014 1.00 97.88 89 VAL A CA 1
ATOM 688 C C . VAL A 1 89 ? -8.613 -8.628 0.570 1.00 97.88 89 VAL A C 1
ATOM 690 O O . VAL A 1 89 ? -9.459 -9.204 -0.112 1.00 97.88 89 VAL A O 1
ATOM 693 N N . HIS A 1 90 ? -8.882 -8.212 1.810 1.00 97.31 90 HIS A N 1
ATOM 694 C CA . HIS A 1 90 ? -10.174 -8.435 2.467 1.00 97.31 90 HIS A CA 1
ATOM 695 C C . HIS A 1 90 ? -11.346 -7.816 1.687 1.00 97.31 90 HIS A C 1
ATOM 697 O O . HIS A 1 90 ? -12.392 -8.446 1.523 1.00 97.31 90 HIS A O 1
ATOM 703 N N . MET A 1 91 ? -11.151 -6.607 1.159 1.00 97.06 91 MET A N 1
ATOM 704 C CA . MET A 1 91 ? -12.129 -5.868 0.358 1.00 97.06 91 MET A CA 1
ATOM 705 C C . MET A 1 91 ? -12.187 -6.332 -1.105 1.00 97.06 91 MET A C 1
ATOM 707 O O . MET A 1 91 ? -12.945 -5.764 -1.887 1.00 97.06 91 MET A O 1
ATOM 711 N N . LYS A 1 92 ? -11.429 -7.375 -1.479 1.00 97.25 92 LYS A N 1
ATOM 712 C CA . LYS A 1 92 ? -11.338 -7.922 -2.846 1.00 97.25 92 LYS A CA 1
ATOM 713 C C . LYS A 1 92 ? -10.827 -6.921 -3.889 1.00 97.25 92 LYS A C 1
ATOM 715 O O . LYS A 1 92 ? -11.108 -7.069 -5.075 1.00 97.25 92 LYS A O 1
ATOM 720 N N . LEU A 1 93 ? -10.062 -5.928 -3.445 1.00 96.69 93 LEU A N 1
ATOM 721 C CA . LEU A 1 93 ? -9.322 -4.991 -4.296 1.00 96.69 93 LEU A CA 1
ATOM 722 C C . LEU A 1 93 ? -7.961 -5.574 -4.713 1.00 96.69 93 LEU A C 1
ATOM 724 O O . LEU A 1 93 ? -7.360 -5.128 -5.682 1.00 96.69 93 LEU A O 1
ATOM 728 N N . ALA A 1 94 ? -7.503 -6.615 -4.013 1.00 97.75 94 ALA A N 1
ATOM 729 C CA . ALA A 1 94 ? -6.379 -7.460 -4.395 1.00 97.75 94 ALA A CA 1
ATOM 730 C C . ALA A 1 94 ? -6.717 -8.945 -4.174 1.00 97.75 94 ALA A C 1
ATOM 732 O O . ALA A 1 94 ? -7.543 -9.294 -3.331 1.00 97.75 94 ALA A O 1
ATOM 733 N N . HIS A 1 95 ? -6.053 -9.839 -4.913 1.00 97.69 95 HIS A N 1
ATOM 734 C CA . HIS A 1 95 ? -6.261 -11.294 -4.801 1.00 97.69 95 HIS A CA 1
ATOM 735 C C . HIS A 1 95 ? -5.355 -11.968 -3.760 1.00 97.69 95 HIS A C 1
ATOM 737 O O . HIS A 1 95 ? -5.586 -13.113 -3.379 1.00 97.69 95 HIS A O 1
ATOM 743 N N . GLY A 1 96 ? -4.311 -11.275 -3.309 1.00 96.62 96 GLY A N 1
ATOM 744 C CA . GLY A 1 96 ? -3.352 -11.765 -2.329 1.00 96.62 96 GLY A CA 1
ATOM 745 C C . GLY A 1 96 ? -2.321 -10.692 -1.994 1.00 96.62 96 GLY A C 1
ATOM 746 O O . GLY A 1 96 ? -2.201 -9.699 -2.710 1.00 96.62 96 GLY A O 1
ATOM 747 N N . MET A 1 97 ? -1.586 -10.899 -0.904 1.00 96.50 97 MET A N 1
ATOM 748 C CA . MET A 1 97 ? -0.531 -9.999 -0.440 1.00 96.50 97 MET A CA 1
ATOM 749 C C . MET A 1 97 ? 0.743 -10.801 -0.180 1.00 96.50 97 MET A C 1
ATOM 751 O O . MET A 1 97 ? 0.695 -11.888 0.395 1.00 96.50 97 MET A O 1
ATOM 755 N N . VAL A 1 98 ? 1.882 -10.242 -0.585 1.00 94.75 98 VAL A N 1
ATOM 756 C CA . VAL A 1 98 ? 3.216 -10.749 -0.252 1.00 94.75 98 VAL A CA 1
ATOM 757 C C . VAL A 1 98 ? 3.974 -9.614 0.428 1.00 94.75 98 VAL A C 1
ATOM 759 O O . VAL A 1 98 ? 4.089 -8.532 -0.137 1.00 94.75 98 VAL A O 1
ATOM 762 N N . SER A 1 99 ? 4.468 -9.861 1.639 1.00 91.38 99 SER A N 1
ATOM 763 C CA . SER A 1 99 ? 5.249 -8.915 2.446 1.00 91.38 99 SER A CA 1
ATOM 764 C C . SER A 1 99 ? 6.375 -9.666 3.179 1.00 91.38 99 SER A C 1
ATOM 766 O O . SER A 1 99 ? 6.564 -10.864 2.958 1.00 91.38 99 SER A O 1
ATOM 768 N N . GLY A 1 100 ? 7.130 -8.982 4.041 1.00 88.00 100 GLY A N 1
ATOM 769 C CA . GLY A 1 100 ? 8.178 -9.580 4.881 1.00 88.00 100 GLY A CA 1
ATOM 770 C C . GLY A 1 100 ? 9.577 -9.586 4.263 1.00 88.00 100 GLY A C 1
ATOM 771 O O . GLY A 1 100 ? 10.472 -10.261 4.767 1.00 88.00 100 GLY A O 1
ATOM 772 N N . ALA A 1 101 ? 9.778 -8.843 3.176 1.00 80.62 101 ALA A N 1
ATOM 773 C CA . ALA A 1 101 ? 11.107 -8.566 2.654 1.00 80.62 101 ALA A CA 1
ATOM 774 C C . ALA A 1 101 ? 11.852 -7.646 3.644 1.00 80.62 101 ALA A C 1
ATOM 776 O O . ALA A 1 101 ? 11.405 -6.528 3.887 1.00 80.62 101 ALA A O 1
ATOM 777 N N . ALA A 1 102 ? 12.938 -8.156 4.239 1.00 51.25 102 ALA A N 1
ATOM 778 C CA . ALA A 1 102 ? 13.787 -7.471 5.226 1.00 51.25 102 ALA A CA 1
ATOM 779 C C . ALA A 1 102 ? 14.990 -6.776 4.594 1.00 51.25 102 ALA A C 1
ATOM 781 O O . ALA A 1 102 ? 15.638 -7.450 3.751 1.00 51.25 102 ALA A O 1
#

Secondary structure (DSSP, 8-state):
--HHHHHHHHHHHHTTS---EEES-HHHHHHHHHHTT---TT-EEE-GGG-TTHHHHHHHHHHHTTTSS-HHHHHHHTTSHHHHHHHHHHTTSSS-------

Radius of gyration: 14.44 Å; chains: 1; bounding box: 34×22×38 Å